Protein AF-U2CAM4-F1 (afdb_monomer_lite)

Secondary structure (DSSP, 8-state):
--HHHHHHHHHHHHHHHHHH----TTHHHH-HHHHHHHHT--SSS--S--HHHHHHHHHHHTTSPPPPPPHHHHTT---

pLDDT: mean 82.7, std 10.37, range [44.97, 94.5]

Structure (mmCIF, N/CA/C/O backbone):
data_AF-U2CAM4-F1
#
_entry.id   AF-U2CAM4-F1
#
loop_
_atom_site.group_PDB
_atom_site.id
_atom_site.type_symbol
_atom_site.label_atom_id
_atom_site.label_alt_id
_atom_site.label_comp_id
_atom_site.label_asym_id
_atom_site.label_entity_id
_atom_site.label_seq_id
_atom_site.pdbx_PDB_ins_code
_atom_site.Cartn_x
_atom_site.Cartn_y
_atom_site.Cartn_z
_atom_site.occupancy
_atom_site.B_iso_or_equiv
_atom_site.auth_seq_id
_atom_site.auth_comp_id
_atom_site.auth_asym_id
_atom_site.auth_atom_id
_atom_site.pdbx_PDB_model_num
ATOM 1 N N . HIS A 1 1 ? 20.405 4.854 8.648 1.00 44.97 1 HIS A N 1
ATOM 2 C CA . HIS A 1 1 ? 19.440 5.630 7.835 1.00 44.97 1 HIS A CA 1
ATOM 3 C C . HIS A 1 1 ? 18.654 4.712 6.877 1.00 44.97 1 HIS A C 1
ATOM 5 O O . HIS A 1 1 ? 18.762 4.851 5.672 1.00 44.97 1 HIS A O 1
ATOM 11 N N . GLN A 1 2 ? 17.891 3.729 7.382 1.00 51.56 2 GLN A N 1
ATOM 12 C CA . GLN A 1 2 ? 17.197 2.729 6.533 1.00 51.56 2 GLN A CA 1
ATOM 13 C C . GLN A 1 2 ? 15.718 3.077 6.249 1.00 51.56 2 GLN A C 1
ATOM 15 O O . GLN A 1 2 ? 15.200 2.748 5.186 1.00 51.56 2 GLN A O 1
ATOM 20 N N . ASN A 1 3 ? 15.057 3.826 7.141 1.00 57.28 3 ASN A N 1
ATOM 21 C CA . ASN A 1 3 ? 13.625 4.143 7.022 1.00 57.28 3 ASN A CA 1
ATOM 22 C C . ASN A 1 3 ? 13.250 5.017 5.817 1.00 57.28 3 ASN A C 1
ATOM 24 O O . ASN A 1 3 ? 12.169 4.842 5.264 1.00 57.28 3 ASN A O 1
ATOM 28 N N . GLN A 1 4 ? 14.117 5.935 5.376 1.00 59.72 4 GLN A N 1
ATOM 29 C CA . GLN A 1 4 ? 13.781 6.822 4.250 1.00 59.72 4 GLN A CA 1
ATOM 30 C C . GLN A 1 4 ? 13.565 6.048 2.941 1.00 59.72 4 GLN A C 1
ATOM 32 O O . GLN A 1 4 ? 12.663 6.376 2.172 1.00 59.72 4 GLN A O 1
ATOM 37 N N . ASN A 1 5 ? 14.327 4.972 2.727 1.00 77.38 5 ASN A N 1
ATOM 38 C CA . ASN A 1 5 ? 14.170 4.124 1.548 1.00 77.38 5 ASN A CA 1
ATOM 39 C C . ASN A 1 5 ? 12.864 3.322 1.587 1.00 77.38 5 ASN A C 1
ATOM 41 O O . ASN A 1 5 ? 12.280 3.057 0.538 1.00 77.38 5 ASN A O 1
ATOM 45 N N . LYS A 1 6 ? 12.381 2.970 2.785 1.00 78.62 6 LYS A N 1
ATOM 46 C CA . LYS A 1 6 ? 11.138 2.212 2.967 1.00 78.62 6 LYS A CA 1
ATOM 47 C C . LYS A 1 6 ? 9.917 3.046 2.572 1.00 78.62 6 LYS A C 1
ATOM 49 O O . LYS A 1 6 ? 9.156 2.639 1.698 1.00 78.62 6 LYS A O 1
ATOM 54 N N . THR A 1 7 ? 9.786 4.262 3.105 1.00 84.88 7 THR A N 1
ATOM 55 C CA . THR A 1 7 ? 8.661 5.158 2.776 1.00 84.88 7 THR A CA 1
ATOM 56 C C . THR A 1 7 ? 8.617 5.511 1.288 1.00 84.88 7 THR A C 1
ATOM 58 O O . THR A 1 7 ? 7.547 5.507 0.679 1.00 84.88 7 THR A O 1
ATOM 61 N N . ALA A 1 8 ? 9.775 5.773 0.673 1.00 85.31 8 ALA A N 1
ATOM 62 C CA . ALA A 1 8 ? 9.857 6.073 -0.756 1.00 85.31 8 ALA A CA 1
ATOM 63 C C . ALA A 1 8 ? 9.427 4.881 -1.632 1.00 85.31 8 ALA A C 1
ATOM 65 O O . ALA A 1 8 ? 8.714 5.076 -2.621 1.00 85.31 8 ALA A O 1
ATOM 66 N N . ARG A 1 9 ? 9.811 3.651 -1.260 1.00 87.25 9 ARG A N 1
ATOM 67 C CA . ARG A 1 9 ? 9.388 2.418 -1.949 1.00 87.25 9 ARG A CA 1
ATOM 68 C C . ARG A 1 9 ? 7.885 2.202 -1.850 1.00 87.25 9 ARG A C 1
ATOM 70 O O . ARG A 1 9 ? 7.237 2.052 -2.883 1.00 87.25 9 ARG A O 1
ATOM 77 N N . ILE A 1 10 ? 7.330 2.285 -0.640 1.00 87.81 10 ILE A N 1
ATOM 78 C CA . ILE A 1 10 ? 5.886 2.151 -0.405 1.00 87.81 10 ILE A CA 1
ATOM 79 C C . ILE A 1 10 ? 5.109 3.183 -1.226 1.00 87.81 10 ILE A C 1
ATOM 81 O O . ILE A 1 10 ? 4.146 2.848 -1.919 1.00 87.81 10 ILE A O 1
ATOM 85 N N . PHE A 1 11 ? 5.558 4.440 -1.211 1.00 88.25 11 PHE A N 1
ATOM 86 C CA . PHE A 1 11 ? 4.915 5.497 -1.980 1.00 88.25 11 PHE A CA 1
ATOM 87 C C . PHE A 1 11 ? 4.972 5.231 -3.490 1.00 88.25 11 PHE A C 1
ATOM 89 O O . PHE A 1 11 ? 3.952 5.331 -4.169 1.00 88.25 11 PHE A O 1
ATOM 96 N N . THR A 1 12 ? 6.132 4.828 -4.009 1.00 87.25 12 THR A N 1
ATOM 97 C CA . THR A 1 12 ? 6.319 4.528 -5.438 1.00 87.25 12 THR A CA 1
ATOM 98 C C . THR A 1 12 ? 5.468 3.337 -5.888 1.00 87.25 12 THR A C 1
ATOM 100 O O . THR A 1 12 ? 4.887 3.358 -6.972 1.00 87.25 12 THR A O 1
ATOM 103 N N . ALA A 1 13 ? 5.353 2.302 -5.054 1.00 88.25 13 ALA A N 1
ATOM 104 C CA . ALA A 1 13 ? 4.587 1.102 -5.369 1.00 88.25 13 ALA A CA 1
ATOM 105 C C . ALA A 1 13 ? 3.070 1.268 -5.182 1.00 88.25 13 ALA A C 1
ATOM 107 O O . ALA A 1 13 ? 2.310 0.495 -5.766 1.00 88.25 13 ALA A O 1
ATOM 108 N N . SER A 1 14 ? 2.616 2.271 -4.423 1.00 87.69 14 SER A N 1
ATOM 109 C CA . SER A 1 14 ? 1.207 2.463 -4.040 1.00 87.69 14 SER A CA 1
ATOM 110 C C . SER A 1 14 ? 0.216 2.402 -5.214 1.00 87.69 14 SER A C 1
ATOM 112 O O . SER A 1 14 ? -0.775 1.673 -5.146 1.00 87.69 14 SER A O 1
ATOM 114 N N . ALA A 1 15 ? 0.508 3.084 -6.325 1.00 90.12 15 ALA A N 1
ATOM 115 C CA . ALA A 1 15 ? -0.345 3.080 -7.516 1.00 90.12 15 ALA A CA 1
ATOM 116 C C . ALA A 1 15 ? -0.460 1.681 -8.148 1.00 90.12 15 ALA A C 1
ATOM 118 O O . ALA A 1 15 ? -1.528 1.267 -8.599 1.00 90.12 15 ALA A O 1
ATOM 119 N N . SER A 1 16 ? 0.640 0.927 -8.152 1.00 90.38 16 SER A N 1
ATOM 120 C CA . SER A 1 16 ? 0.662 -0.441 -8.672 1.00 90.38 16 SER A CA 1
ATOM 121 C C . SER A 1 16 ? -0.046 -1.408 -7.726 1.00 90.38 16 SER A C 1
ATOM 123 O O . SER A 1 16 ? -0.795 -2.261 -8.189 1.00 90.38 16 SER A O 1
ATOM 125 N N . VAL A 1 17 ? 0.126 -1.242 -6.411 1.00 90.06 17 VAL A N 1
ATOM 126 C CA . VAL A 1 17 ? -0.585 -2.007 -5.377 1.00 90.06 17 VAL A CA 1
ATOM 127 C C . VAL A 1 17 ? -2.096 -1.866 -5.549 1.00 90.06 17 VAL A C 1
ATOM 129 O O . VAL A 1 17 ? -2.786 -2.874 -5.660 1.00 90.06 17 VAL A O 1
ATOM 132 N N . GLN A 1 18 ? -2.608 -0.639 -5.664 1.00 90.12 18 GLN A N 1
ATOM 133 C CA . GLN A 1 18 ? -4.046 -0.391 -5.833 1.00 90.12 18 GLN A CA 1
ATOM 134 C C . GLN A 1 18 ? -4.612 -0.977 -7.134 1.00 90.12 18 GLN A C 1
ATOM 136 O O . GLN A 1 18 ? -5.768 -1.387 -7.172 1.00 90.12 18 GLN A O 1
ATOM 141 N N . LYS A 1 19 ? -3.809 -1.030 -8.203 1.00 91.06 19 LYS A N 1
ATOM 142 C CA . LYS A 1 19 ? -4.237 -1.542 -9.511 1.00 91.06 19 LYS A CA 1
ATOM 143 C C . LYS A 1 19 ? -4.166 -3.070 -9.617 1.00 91.06 19 LYS A C 1
ATOM 145 O O . LYS A 1 19 ? -5.011 -3.683 -10.268 1.00 91.06 19 LYS A O 1
ATOM 150 N N . LEU A 1 20 ? -3.132 -3.677 -9.036 1.00 90.12 20 LEU A N 1
ATOM 151 C CA . LEU A 1 20 ? -2.783 -5.086 -9.244 1.00 90.12 20 LEU A CA 1
ATOM 1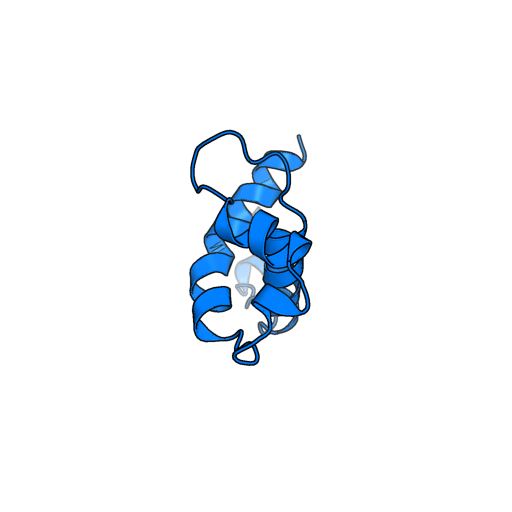52 C C . LEU A 1 20 ? -3.254 -6.003 -8.114 1.00 90.12 20 LEU A C 1
ATOM 154 O O . LEU A 1 20 ? -3.360 -7.209 -8.327 1.00 90.12 20 LEU A O 1
ATOM 158 N N . ILE A 1 21 ? -3.521 -5.469 -6.921 1.00 89.38 21 ILE A N 1
ATOM 159 C CA . ILE A 1 21 ? -3.903 -6.276 -5.761 1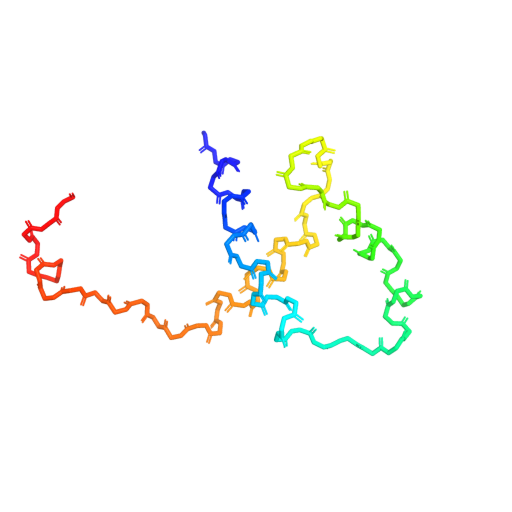.00 89.38 21 ILE A CA 1
ATOM 160 C C . ILE A 1 21 ? -5.412 -6.235 -5.580 1.00 89.38 21 ILE A C 1
ATOM 162 O O . ILE A 1 21 ? -5.993 -5.220 -5.207 1.00 89.38 21 ILE A O 1
ATOM 166 N N . TRP A 1 22 ? -6.036 -7.377 -5.846 1.00 91.19 22 TRP A N 1
ATOM 167 C CA . TRP A 1 22 ? -7.472 -7.577 -5.728 1.00 91.19 22 TRP A CA 1
ATOM 168 C C . TRP A 1 22 ? -7.714 -8.463 -4.512 1.00 91.19 22 TRP A C 1
ATOM 170 O O . TRP A 1 22 ? -7.136 -9.544 -4.405 1.00 91.19 22 TRP A O 1
ATOM 180 N N . MET A 1 23 ? -8.533 -7.989 -3.577 1.00 90.94 23 MET A N 1
ATOM 181 C CA . MET A 1 23 ? -8.841 -8.707 -2.341 1.00 90.94 23 MET A CA 1
ATOM 182 C C . MET A 1 23 ? -10.311 -9.150 -2.331 1.00 90.94 23 MET A C 1
ATOM 184 O O . MET A 1 23 ? -11.155 -8.447 -2.891 1.00 90.94 23 MET A O 1
ATOM 188 N N . PRO A 1 24 ? -10.641 -10.295 -1.705 1.00 92.81 24 PRO A N 1
ATOM 189 C CA . PRO A 1 24 ? -12.023 -10.769 -1.587 1.00 92.81 24 PRO A CA 1
ATOM 190 C C . PRO A 1 24 ? -12.877 -9.782 -0.786 1.00 92.81 24 PRO A C 1
ATOM 192 O O . PRO A 1 24 ? -12.353 -9.096 0.081 1.00 92.81 24 PRO A O 1
ATOM 195 N N . VAL A 1 25 ? -14.189 -9.707 -1.032 1.00 92.06 25 VAL A N 1
ATOM 196 C CA . VAL A 1 25 ? -15.056 -8.627 -0.501 1.00 92.06 25 VAL A CA 1
ATOM 197 C C . VAL A 1 25 ? -15.008 -8.472 1.029 1.00 92.06 25 VAL A C 1
ATOM 199 O O . VAL A 1 25 ? -15.158 -7.373 1.559 1.00 92.06 25 VAL A O 1
ATOM 202 N N . ASP A 1 26 ? -14.747 -9.565 1.740 1.00 94.50 26 ASP A N 1
ATOM 203 C CA . ASP A 1 26 ? -14.718 -9.670 3.195 1.00 94.50 26 ASP A CA 1
ATOM 204 C C . ASP A 1 26 ? -13.298 -9.628 3.789 1.00 94.50 26 ASP A C 1
ATOM 206 O O . ASP A 1 26 ? -13.118 -9.841 4.990 1.00 94.50 26 ASP A O 1
ATOM 210 N N . TRP A 1 27 ? -12.272 -9.302 2.993 1.00 92.75 27 TRP A N 1
ATOM 211 C CA . TRP A 1 27 ? -10.871 -9.283 3.436 1.00 92.75 27 TRP A CA 1
ATOM 212 C C . TRP A 1 27 ? -10.639 -8.413 4.676 1.00 92.75 27 TRP A C 1
ATOM 214 O O . TRP A 1 27 ? -9.841 -8.768 5.540 1.00 92.75 27 TRP A O 1
ATOM 224 N N . LYS A 1 28 ? -11.375 -7.301 4.803 1.00 93.50 28 LYS A N 1
ATOM 225 C CA . LYS A 1 28 ? -11.288 -6.401 5.963 1.00 93.50 28 LYS A CA 1
ATOM 226 C C . LYS A 1 28 ? -11.773 -7.061 7.253 1.00 93.50 28 LYS A C 1
ATOM 228 O O . LYS A 1 28 ? -11.256 -6.758 8.320 1.00 93.50 28 LYS A O 1
ATOM 233 N N . GLN A 1 29 ? -12.759 -7.952 7.149 1.00 93.88 29 GLN A N 1
ATOM 234 C CA . GLN A 1 29 ? -13.303 -8.705 8.280 1.00 93.88 29 GLN A CA 1
ATOM 235 C C . GLN A 1 29 ? -12.415 -9.907 8.608 1.00 93.88 29 GLN A C 1
ATOM 237 O O . GLN A 1 29 ? -12.202 -10.209 9.778 1.00 93.88 29 GLN A O 1
ATOM 242 N N . ARG A 1 30 ? -11.843 -10.555 7.583 1.00 92.19 30 ARG A N 1
ATOM 243 C CA . ARG A 1 30 ? -10.895 -11.668 7.747 1.00 92.19 30 ARG A CA 1
ATOM 244 C C . ARG A 1 30 ? -9.563 -11.221 8.352 1.00 92.19 30 ARG A C 1
ATOM 246 O O . ARG A 1 30 ? -8.986 -11.946 9.156 1.00 92.19 30 ARG A O 1
ATOM 253 N N . PHE A 1 31 ? -9.086 -10.030 7.988 1.00 91.94 31 PHE A N 1
ATOM 254 C CA . PHE A 1 31 ? -7.787 -9.499 8.407 1.00 91.94 31 PHE A CA 1
ATOM 255 C C . PHE A 1 31 ? -7.910 -8.072 8.972 1.00 91.94 31 PHE A C 1
ATOM 257 O O . PHE A 1 31 ? -7.400 -7.118 8.381 1.00 91.94 31 PHE A O 1
ATOM 264 N N . PRO A 1 32 ? -8.560 -7.892 10.135 1.00 91.56 32 PRO A N 1
ATOM 265 C CA . PRO A 1 32 ? -8.885 -6.567 10.664 1.00 91.56 32 PRO A CA 1
ATOM 266 C C . PRO A 1 32 ? -7.646 -5.756 11.057 1.00 91.56 32 PRO A C 1
ATOM 268 O O . PRO A 1 32 ? -7.598 -4.552 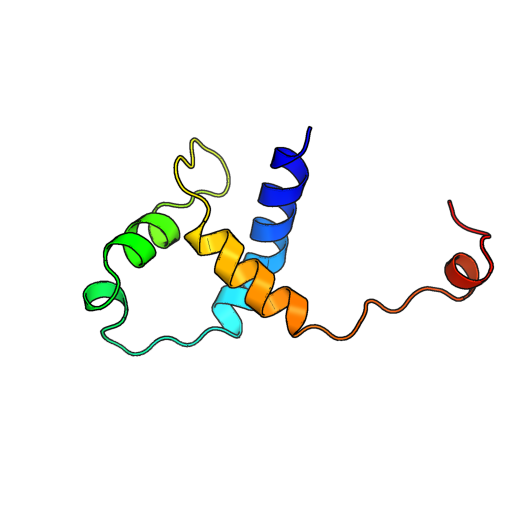10.810 1.00 91.56 32 PRO A O 1
ATOM 271 N N . LYS A 1 33 ? -6.614 -6.405 11.615 1.00 89.62 33 LYS A N 1
ATOM 272 C CA . LYS A 1 33 ? -5.337 -5.747 11.942 1.00 89.62 33 LYS A CA 1
ATOM 273 C C . LYS A 1 33 ? -4.647 -5.226 10.680 1.00 89.62 33 LYS A C 1
ATOM 275 O O . LYS A 1 33 ? -4.303 -4.054 10.604 1.00 89.62 33 LYS A O 1
ATOM 280 N N . PHE A 1 34 ? -4.548 -6.080 9.665 1.00 89.50 34 PHE A N 1
ATOM 281 C CA . PHE A 1 34 ? -3.958 -5.730 8.378 1.00 89.50 34 PHE A CA 1
ATOM 282 C C . PHE A 1 34 ? -4.727 -4.597 7.680 1.00 89.50 34 PHE A C 1
ATOM 284 O O . PHE A 1 34 ? -4.122 -3.651 7.184 1.00 89.50 34 PHE A O 1
ATOM 291 N N . ALA A 1 35 ? -6.062 -4.651 7.689 1.00 90.69 35 ALA A N 1
ATOM 292 C CA . ALA A 1 35 ? -6.900 -3.596 7.131 1.00 90.69 35 ALA A CA 1
ATOM 293 C C . ALA A 1 35 ? -6.722 -2.267 7.869 1.00 90.69 35 ALA A C 1
ATOM 295 O O . ALA A 1 35 ? -6.631 -1.230 7.218 1.00 90.69 35 ALA A O 1
ATOM 296 N N . LYS A 1 36 ? -6.639 -2.290 9.204 1.00 90.19 36 LYS A N 1
ATOM 297 C CA . LYS A 1 36 ? -6.374 -1.091 10.001 1.00 90.19 36 LYS A CA 1
ATOM 298 C C . LYS A 1 36 ? -5.038 -0.469 9.611 1.00 90.19 36 LYS A C 1
ATOM 300 O O . LYS A 1 36 ? -5.030 0.692 9.223 1.00 90.19 36 LYS A O 1
ATOM 305 N N . ASP A 1 37 ? -3.959 -1.248 9.650 1.00 90.12 37 ASP A N 1
ATOM 306 C CA . ASP A 1 37 ? -2.603 -0.755 9.390 1.00 90.12 37 ASP A CA 1
ATOM 307 C C . ASP A 1 37 ? -2.466 -0.207 7.960 1.00 90.12 37 ASP A C 1
ATOM 309 O O . ASP A 1 37 ? -1.899 0.865 7.754 1.00 90.12 37 ASP A O 1
ATOM 313 N N . LEU A 1 38 ? -3.063 -0.885 6.973 1.00 89.62 38 LEU A N 1
ATOM 314 C CA . LEU A 1 38 ? -3.046 -0.449 5.578 1.00 89.62 38 LEU A CA 1
ATOM 315 C C . LEU A 1 38 ? -3.889 0.812 5.331 1.00 89.62 38 LEU A C 1
ATOM 317 O O . LEU A 1 38 ? -3.459 1.697 4.596 1.00 89.62 38 LEU A O 1
ATOM 321 N N . LEU A 1 39 ? -5.089 0.899 5.917 1.00 87.75 39 LEU A N 1
ATOM 322 C CA . LEU A 1 39 ? -6.007 2.027 5.706 1.00 87.75 39 LEU A CA 1
ATOM 323 C C . LEU A 1 39 ? -5.616 3.269 6.514 1.00 87.75 39 LEU A C 1
ATOM 325 O O . LEU A 1 39 ? -5.942 4.378 6.103 1.00 87.75 39 LEU A O 1
ATOM 329 N N . SER A 1 40 ? -4.931 3.101 7.648 1.00 87.44 40 SER A N 1
ATOM 330 C CA . SER A 1 40 ? -4.432 4.221 8.452 1.00 87.44 40 SER A CA 1
ATOM 331 C C . SER A 1 40 ? -3.110 4.797 7.949 1.00 87.44 40 SER A C 1
ATOM 333 O O . SER A 1 40 ? -2.652 5.801 8.488 1.00 87.44 40 SER A O 1
ATOM 335 N N . TYR A 1 41 ? -2.476 4.167 6.956 1.00 85.75 41 TYR A N 1
ATOM 336 C CA . TYR A 1 41 ? -1.184 4.608 6.449 1.00 85.75 41 TYR A CA 1
ATOM 337 C C . TYR A 1 41 ? -1.312 5.919 5.661 1.00 85.75 41 TYR A C 1
ATOM 339 O O . TYR A 1 41 ? -1.996 5.995 4.639 1.00 85.75 41 TYR A O 1
ATOM 347 N N . LEU A 1 42 ? -0.618 6.958 6.119 1.00 82.94 42 LEU A N 1
ATOM 348 C CA . LEU A 1 42 ? -0.611 8.288 5.518 1.00 82.94 42 LEU A CA 1
ATOM 349 C C . LEU A 1 42 ? 0.677 8.534 4.732 1.00 82.94 42 LEU A C 1
ATOM 351 O O . LEU A 1 42 ? 1.761 8.115 5.121 1.00 82.94 42 LEU A O 1
ATOM 355 N N . ARG A 1 43 ? 0.594 9.301 3.641 1.00 77.56 43 ARG A N 1
ATOM 356 C CA . ARG A 1 43 ? 1.784 9.709 2.868 1.00 77.56 43 ARG A CA 1
ATOM 357 C C . ARG A 1 43 ? 2.767 10.537 3.706 1.00 77.56 43 ARG A C 1
ATOM 359 O O . ARG A 1 43 ? 3.974 10.447 3.508 1.00 77.56 43 ARG A O 1
ATOM 366 N N . ILE A 1 44 ? 2.239 11.384 4.587 1.00 75.81 44 ILE A N 1
ATOM 367 C CA . ILE A 1 44 ? 2.991 12.289 5.458 1.00 75.81 44 ILE A CA 1
ATOM 368 C C . ILE A 1 44 ? 2.331 12.215 6.835 1.00 75.81 44 ILE A C 1
ATOM 370 O O . ILE A 1 44 ? 1.133 12.469 6.940 1.00 75.81 44 ILE A O 1
ATOM 374 N N . GLY A 1 45 ? 3.088 11.854 7.870 1.00 73.19 45 GLY A N 1
ATOM 375 C CA . GLY A 1 45 ? 2.578 11.742 9.237 1.00 73.19 45 GLY A CA 1
ATOM 376 C C . GLY A 1 45 ? 3.207 10.593 10.023 1.00 73.19 45 GLY A C 1
ATOM 377 O O . GLY A 1 45 ? 4.163 9.959 9.574 1.00 73.19 45 GLY A O 1
ATOM 378 N N . THR A 1 46 ? 2.661 10.334 11.210 1.00 70.38 46 THR A N 1
ATOM 379 C CA . THR A 1 46 ? 3.132 9.273 12.107 1.00 70.38 46 THR A CA 1
ATOM 380 C C . THR A 1 46 ? 2.471 7.946 11.743 1.00 70.38 46 THR A C 1
ATOM 382 O O . THR A 1 46 ? 1.406 7.607 12.254 1.00 70.38 46 THR A O 1
ATOM 385 N N . ASN A 1 47 ? 3.108 7.179 10.860 1.00 77.62 47 ASN A N 1
ATOM 386 C CA . ASN A 1 47 ? 2.702 5.804 10.579 1.00 77.62 47 ASN A CA 1
ATOM 387 C C . ASN A 1 47 ? 3.401 4.877 11.572 1.00 77.62 47 ASN A C 1
ATOM 389 O O . ASN A 1 47 ? 4.566 4.542 11.378 1.00 77.62 47 ASN A O 1
ATOM 393 N N . LEU A 1 48 ? 2.710 4.499 12.652 1.00 75.06 48 LEU A N 1
ATOM 394 C CA . LEU A 1 48 ? 3.272 3.571 13.641 1.00 75.06 48 LEU A CA 1
ATOM 395 C C . LEU A 1 48 ? 3.518 2.178 13.049 1.00 75.06 48 LEU A C 1
ATOM 397 O O . LEU A 1 48 ? 4.506 1.541 13.395 1.00 75.06 48 LEU A O 1
ATOM 401 N N . ASN A 1 49 ? 2.626 1.738 12.159 1.00 80.12 49 ASN A N 1
ATOM 402 C CA . ASN A 1 49 ? 2.670 0.420 11.541 1.00 80.12 49 ASN A CA 1
ATOM 403 C C . ASN A 1 49 ? 2.742 0.584 10.022 1.00 80.12 49 ASN A C 1
ATOM 405 O O . ASN A 1 49 ? 1.838 1.156 9.409 1.00 80.12 49 ASN A O 1
ATOM 409 N N . ASP A 1 50 ? 3.809 0.078 9.414 1.00 82.75 50 ASP A N 1
ATOM 410 C CA . ASP A 1 50 ? 4.032 0.109 7.968 1.00 82.75 50 ASP A CA 1
ATOM 411 C C . ASP A 1 50 ? 4.225 -1.291 7.359 1.00 82.75 50 ASP A C 1
ATOM 413 O O . ASP A 1 50 ? 4.428 -1.415 6.154 1.00 82.75 50 ASP A O 1
ATOM 417 N N . ASP A 1 51 ? 4.084 -2.352 8.157 1.00 85.25 51 ASP A N 1
ATOM 418 C CA . ASP A 1 51 ? 4.261 -3.744 7.722 1.00 85.25 51 ASP A CA 1
ATOM 419 C C . ASP A 1 51 ? 3.257 -4.153 6.639 1.00 85.25 51 ASP A C 1
ATOM 421 O O . ASP A 1 51 ? 3.608 -4.812 5.661 1.00 85.25 51 ASP A O 1
ATOM 425 N N . ALA A 1 52 ? 1.995 -3.738 6.789 1.00 88.56 52 ALA A N 1
ATOM 426 C CA . ALA A 1 52 ? 0.944 -4.042 5.824 1.00 88.56 52 ALA A CA 1
ATOM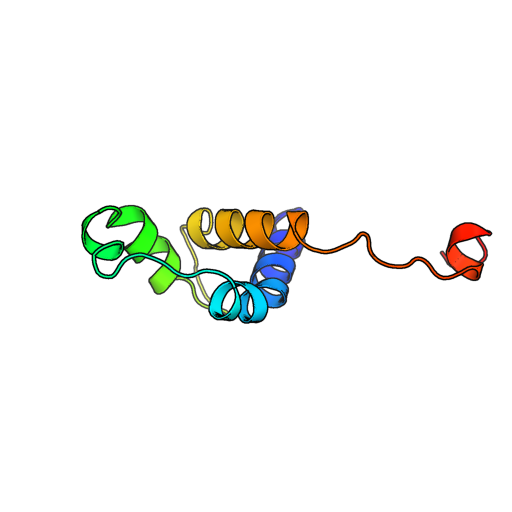 427 C C . ALA A 1 52 ? 1.218 -3.421 4.437 1.00 88.56 52 ALA A C 1
ATOM 429 O O . ALA A 1 52 ? 1.247 -4.164 3.450 1.00 88.56 52 ALA A O 1
ATOM 430 N N . PRO A 1 53 ? 1.456 -2.098 4.312 1.00 88.12 53 PRO A N 1
ATOM 431 C CA . PRO A 1 53 ? 1.818 -1.505 3.027 1.00 88.12 53 PRO A CA 1
ATOM 432 C C . PRO A 1 53 ? 3.186 -1.971 2.498 1.00 88.12 53 PRO A C 1
ATOM 434 O O . PRO A 1 53 ? 3.343 -2.091 1.279 1.00 88.12 53 PRO A O 1
ATOM 437 N N . ASP A 1 54 ? 4.156 -2.288 3.361 1.00 88.44 54 ASP A N 1
ATOM 438 C CA . ASP A 1 54 ? 5.464 -2.816 2.946 1.00 88.44 54 ASP A CA 1
ATOM 439 C C . ASP A 1 54 ? 5.360 -4.227 2.343 1.00 88.44 54 ASP A C 1
ATOM 441 O O . ASP A 1 54 ? 5.914 -4.495 1.276 1.00 88.44 54 ASP A O 1
ATOM 445 N N . ALA A 1 55 ? 4.555 -5.113 2.939 1.00 89.69 55 ALA A N 1
ATOM 446 C CA . ALA A 1 55 ? 4.315 -6.456 2.409 1.00 89.69 55 ALA A CA 1
ATOM 447 C C . ALA A 1 55 ? 3.666 -6.429 1.011 1.00 89.69 55 ALA A C 1
ATOM 449 O O . ALA A 1 55 ? 4.036 -7.202 0.116 1.00 89.69 55 ALA A O 1
ATOM 450 N N . LEU A 1 56 ? 2.717 -5.512 0.788 1.00 89.69 56 LEU A N 1
ATOM 451 C CA . LEU A 1 56 ? 2.099 -5.319 -0.529 1.00 89.69 56 LEU A CA 1
ATOM 452 C C . LEU A 1 56 ? 3.086 -4.732 -1.540 1.00 89.69 56 LEU A C 1
ATOM 454 O O . LEU A 1 56 ? 3.098 -5.142 -2.701 1.00 89.69 56 LEU A O 1
ATOM 458 N N . THR A 1 57 ? 3.942 -3.821 -1.085 1.00 90.25 57 THR A N 1
ATOM 459 C CA . THR A 1 57 ? 5.013 -3.235 -1.895 1.00 90.25 57 THR A CA 1
ATOM 460 C C . THR A 1 57 ? 5.980 -4.311 -2.377 1.00 90.25 57 THR A C 1
ATOM 462 O O . THR A 1 57 ? 6.178 -4.446 -3.585 1.00 90.25 57 THR A O 1
ATOM 465 N N . GLY A 1 58 ? 6.484 -5.160 -1.476 1.00 86.94 58 GLY A N 1
ATOM 466 C CA . GLY A 1 58 ? 7.353 -6.282 -1.843 1.00 86.94 58 GLY A CA 1
ATOM 467 C C . GLY A 1 58 ? 6.686 -7.255 -2.823 1.00 86.94 58 GLY A C 1
ATOM 468 O O . GLY A 1 58 ? 7.302 -7.699 -3.791 1.00 86.94 58 GLY A O 1
ATOM 469 N N . SER A 1 59 ? 5.387 -7.516 -2.646 1.00 88.12 59 SER A N 1
ATOM 470 C CA . SER A 1 59 ? 4.606 -8.391 -3.535 1.00 88.12 59 SER A CA 1
ATOM 471 C C . SER A 1 59 ? 4.458 -7.858 -4.967 1.00 88.12 59 SER A C 1
ATOM 473 O O . SER A 1 59 ? 4.263 -8.643 -5.903 1.00 88.12 59 SER A O 1
ATOM 475 N N . VAL A 1 60 ? 4.493 -6.536 -5.146 1.00 87.38 60 VAL A N 1
ATOM 476 C CA . VAL A 1 60 ? 4.460 -5.881 -6.460 1.00 87.38 60 VAL A CA 1
ATOM 477 C C . VAL A 1 60 ? 5.860 -5.783 -7.051 1.00 87.38 60 VAL A C 1
ATOM 479 O O . VAL A 1 60 ? 6.030 -6.063 -8.235 1.00 87.38 60 VAL A O 1
ATOM 482 N N . GLU A 1 61 ? 6.864 -5.434 -6.250 1.00 84.56 61 GLU A N 1
ATOM 483 C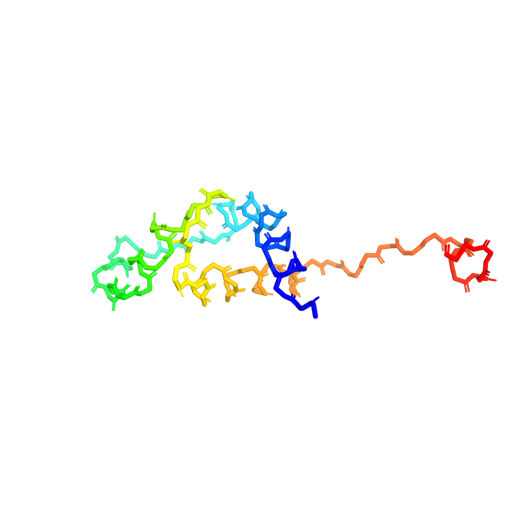 CA . GLU A 1 61 ? 8.254 -5.320 -6.701 1.00 84.56 61 GLU A CA 1
ATOM 484 C C . GLU A 1 61 ? 8.798 -6.654 -7.230 1.00 84.56 61 GLU A C 1
ATOM 486 O O . GLU A 1 61 ? 9.376 -6.677 -8.314 1.00 84.56 61 GLU A O 1
ATOM 491 N N . CYS A 1 62 ? 8.528 -7.775 -6.550 1.00 81.19 62 CYS A N 1
ATOM 492 C CA . CYS A 1 62 ? 8.916 -9.110 -7.025 1.00 81.19 62 CYS A CA 1
ATOM 493 C C . CYS A 1 62 ? 8.238 -9.516 -8.345 1.00 81.19 62 CYS A C 1
ATOM 495 O O . CYS A 1 62 ? 8.708 -10.423 -9.026 1.00 81.19 62 CYS A O 1
ATOM 497 N N . ARG A 1 63 ? 7.118 -8.873 -8.702 1.00 74.56 63 ARG A N 1
ATOM 498 C CA . ARG A 1 63 ? 6.384 -9.128 -9.950 1.00 74.56 63 ARG A CA 1
ATOM 499 C C . ARG A 1 63 ? 6.872 -8.286 -11.123 1.00 74.56 63 ARG A C 1
ATOM 501 O O . ARG A 1 63 ? 6.521 -8.599 -12.259 1.00 74.56 63 ARG A O 1
ATOM 508 N N . GLN A 1 64 ? 7.630 -7.217 -10.879 1.00 69.38 64 GLN A N 1
ATOM 509 C CA . GLN A 1 64 ? 8.133 -6.388 -11.967 1.00 69.38 64 GLN A CA 1
ATOM 510 C C . GLN A 1 64 ? 9.315 -7.080 -12.655 1.00 69.38 64 GLN 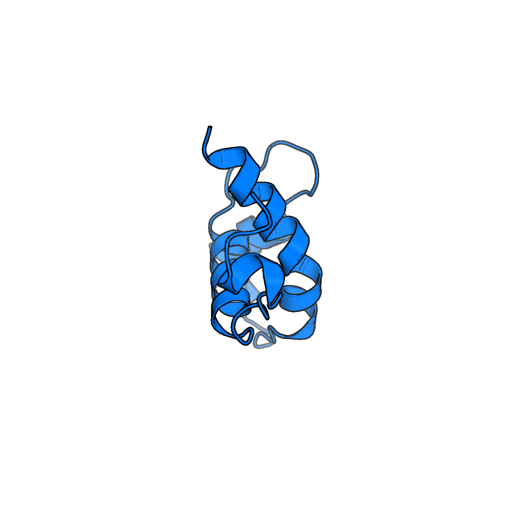A C 1
ATOM 512 O O . GLN A 1 64 ? 10.180 -7.636 -11.974 1.00 69.38 64 GLN A O 1
ATOM 517 N N . PRO A 1 65 ? 9.387 -7.044 -14.000 1.00 66.94 65 PRO A N 1
ATOM 518 C CA . PRO A 1 65 ? 10.576 -7.508 -14.695 1.00 66.94 65 PRO A CA 1
ATOM 519 C C . PRO A 1 65 ? 11.791 -6.707 -14.204 1.00 66.94 65 PRO A C 1
ATOM 521 O O . PRO A 1 65 ? 11.643 -5.531 -13.845 1.00 66.94 65 PRO A O 1
ATOM 524 N N . PRO A 1 66 ? 12.991 -7.314 -14.183 1.00 66.25 66 PRO A N 1
ATOM 525 C CA . PRO A 1 66 ? 14.187 -6.634 -13.712 1.00 66.25 66 PRO A CA 1
ATOM 526 C C . PRO A 1 66 ? 14.344 -5.302 -14.446 1.00 66.25 66 PRO A C 1
ATOM 528 O O . PRO A 1 66 ? 14.177 -5.228 -15.668 1.00 66.25 66 PRO A O 1
ATOM 531 N N . LYS A 1 67 ? 14.640 -4.239 -13.687 1.00 67.25 67 LYS A N 1
ATOM 532 C CA . LYS A 1 67 ? 14.846 -2.906 -14.259 1.00 67.25 67 LYS A CA 1
ATOM 533 C C . LYS A 1 67 ? 15.886 -3.010 -15.373 1.00 67.25 67 LYS A C 1
ATOM 535 O O . LYS A 1 67 ? 16.985 -3.524 -15.156 1.00 67.25 67 LYS A O 1
ATOM 540 N N . ARG A 1 68 ? 15.524 -2.541 -16.570 1.00 68.31 68 ARG A N 1
ATOM 541 C CA . ARG A 1 68 ? 16.442 -2.489 -17.710 1.00 68.31 68 ARG A CA 1
ATOM 542 C C . ARG A 1 68 ? 17.589 -1.552 -17.354 1.00 68.31 68 ARG A C 1
ATOM 544 O O . ARG A 1 68 ? 17.357 -0.368 -17.136 1.00 68.31 68 ARG A O 1
ATOM 551 N N . LYS A 1 69 ? 18.800 -2.100 -17.280 1.00 78.31 69 LYS A N 1
ATOM 552 C CA . LYS A 1 69 ? 20.023 -1.313 -17.127 1.00 78.31 69 LYS A CA 1
ATOM 553 C C . LYS A 1 69 ? 20.411 -0.743 -18.482 1.00 78.31 69 LYS A C 1
ATOM 555 O O . LYS A 1 69 ? 20.302 -1.438 -19.495 1.00 78.31 69 LYS A O 1
ATOM 560 N N . SER A 1 70 ? 20.847 0.509 -18.504 1.00 81.19 70 SER A N 1
ATOM 561 C CA . SER A 1 70 ? 21.423 1.085 -19.715 1.00 81.19 70 SER A CA 1
ATOM 562 C C . SER A 1 70 ? 22.736 0.377 -20.059 1.00 81.19 70 SER A C 1
ATOM 564 O O . SER A 1 70 ? 23.438 -0.128 -19.181 1.00 81.19 70 SER A O 1
ATOM 566 N N . VAL A 1 71 ? 23.099 0.355 -21.344 1.00 81.75 71 VAL A N 1
ATOM 567 C CA . VAL A 1 71 ? 24.388 -0.204 -21.788 1.00 81.75 71 VAL A CA 1
ATOM 568 C C . VAL A 1 71 ? 25.553 0.502 -21.084 1.00 81.75 71 VAL A C 1
ATOM 570 O O . VAL A 1 71 ? 26.503 -0.151 -20.668 1.00 81.75 71 VAL A O 1
ATOM 573 N N . MET A 1 72 ? 25.441 1.813 -20.858 1.00 82.25 72 MET A N 1
ATOM 574 C CA . MET A 1 72 ? 26.431 2.604 -20.125 1.00 82.25 72 MET A CA 1
ATOM 575 C C . MET A 1 72 ? 26.606 2.156 -18.663 1.00 82.25 72 MET A C 1
ATOM 577 O O . MET A 1 72 ? 27.738 2.089 -18.194 1.00 82.25 72 MET A O 1
ATOM 581 N N . GLU A 1 73 ? 25.528 1.815 -17.947 1.00 82.69 73 GLU A N 1
ATOM 582 C CA . GLU A 1 73 ? 25.619 1.253 -16.586 1.00 82.69 73 GLU A CA 1
ATOM 583 C C . GLU A 1 73 ? 26.225 -0.152 -16.585 1.00 82.69 73 GLU A C 1
ATOM 585 O O . GLU A 1 73 ? 27.009 -0.484 -15.701 1.00 82.69 73 GLU A O 1
ATOM 590 N N . ILE A 1 74 ? 25.882 -0.983 -17.575 1.00 81.12 74 ILE A N 1
ATOM 591 C CA . ILE A 1 74 ? 26.453 -2.333 -17.715 1.00 81.12 74 ILE A CA 1
ATOM 592 C C . ILE A 1 74 ? 27.963 -2.251 -17.966 1.00 81.12 74 ILE A C 1
ATOM 594 O O . ILE A 1 74 ? 28.723 -3.053 -17.430 1.00 81.12 74 ILE A O 1
ATOM 598 N N . LEU A 1 75 ? 28.390 -1.261 -18.749 1.00 86.50 75 LEU A N 1
ATOM 599 C CA . LEU A 1 75 ? 29.789 -0.992 -19.071 1.00 86.50 75 LEU A CA 1
ATOM 600 C C . LEU A 1 75 ? 30.512 -0.132 -18.014 1.00 86.50 75 LEU A C 1
ATOM 602 O O . LEU A 1 75 ? 31.691 0.159 -18.185 1.00 86.50 75 LEU A O 1
ATOM 606 N N . GLY A 1 76 ? 29.842 0.271 -16.926 1.00 81.88 76 GLY A N 1
ATOM 607 C CA . GLY A 1 76 ? 30.460 0.986 -15.801 1.00 81.88 76 GLY A CA 1
ATOM 608 C C . GLY A 1 76 ? 30.768 2.472 -16.031 1.00 81.88 76 GLY A C 1
ATOM 609 O O . GLY A 1 76 ? 31.550 3.051 -15.282 1.00 81.88 76 GLY A O 1
ATOM 610 N N . TYR A 1 77 ? 30.162 3.107 -17.037 1.00 81.38 77 TYR A N 1
ATOM 611 C CA . TYR A 1 77 ? 30.391 4.522 -17.372 1.00 81.38 77 TYR A CA 1
ATOM 612 C C . TYR A 1 77 ? 29.542 5.512 -16.562 1.00 81.38 77 TYR A C 1
ATOM 614 O O . TYR A 1 77 ? 29.803 6.712 -16.605 1.00 81.38 77 TYR A O 1
ATOM 622 N N . VAL A 1 78 ? 28.531 5.033 -15.833 1.00 67.62 78 VAL A N 1
ATOM 623 C CA . VAL A 1 78 ? 27.669 5.862 -14.976 1.00 67.62 78 VAL A CA 1
ATOM 624 C C . VAL A 1 78 ? 27.814 5.363 -13.544 1.00 67.62 78 VAL A C 1
ATOM 626 O O . VAL A 1 78 ? 27.676 4.164 -13.298 1.00 67.62 78 VAL A O 1
ATOM 629 N N . ARG A 1 79 ? 28.140 6.280 -12.629 1.00 56.94 79 ARG A N 1
ATOM 630 C CA . ARG A 1 79 ? 28.330 6.019 -11.200 1.00 56.94 79 ARG A CA 1
ATOM 631 C C . ARG A 1 79 ? 27.244 6.704 -10.388 1.00 56.94 79 ARG A C 1
ATOM 633 O O . ARG A 1 79 ? 26.922 7.861 -10.735 1.00 56.94 79 ARG A O 1
#

Foldseek 3Di:
DPVVVQLVLLVVCVVVLVVPDDDDPCVCVVCVVLVCLVVVDDNDDDSVDCPSSSVSSVVRVVVDDPPDDDPCVVVVNDD

Radius of gyration: 16.0 Å; chains: 1; bounding box: 46×24×35 Å

Sequence (79 aa):
HQNQNKTARIFTASASVQKLIWMPVDWKQRFPKFAKDLLSYLRIGTNLNDDAPDALTGSVECRQPPKRKSVMEILGYVR